Protein AF-A0A356SZH4-F1 (afdb_monomer)

Radius of gyration: 26.18 Å; Cα contacts (8 Å, |Δi|>4): 17; chains: 1; bounding box: 40×57×57 Å

Solvent-acce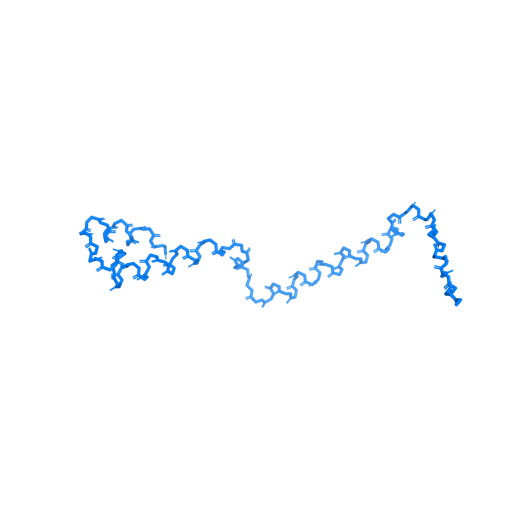ssible surface area (backbone atoms only — not comparable to full-atom values): 5192 Å² total; per-residue (Å²): 138,85,85,80,80,81,77,80,78,75,88,70,89,58,86,60,59,73,63,59,47,49,54,52,51,51,51,52,51,50,50,47,57,63,64,42,72,77,49,89,88,70,88,81,48,69,62,58,54,51,50,50,54,50,46,51,48,34,72,74,60,18,59,95,82,36,78,63,54,72,68,53,51,54,50,49,55,74,68,52,130

Sequence (81 aa):
MARSRKTSKTKGGGRGSKEAIAKRRAARQLNQLFSDGGTRGRGLDGRTEKRRKRLLEELKKGKKGKPLKAIEVLSHTHELP

Foldseek 3Di:
DDDDDPDP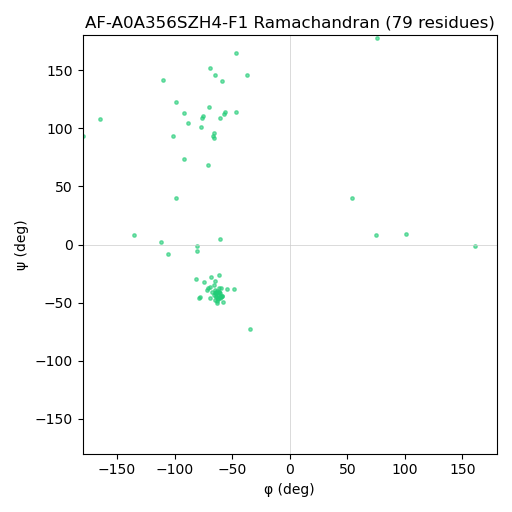PPPPPDPPDPVVVVVVVVVVVVCCVVVCPPDDPDPDCPVVVVLLVVLVCCCVQNDPNDNDDPVSNVVSVVVHD

Structure (mmCIF, N/CA/C/O backbone):
data_AF-A0A356SZH4-F1
#
_entry.id   AF-A0A356SZH4-F1
#
loop_
_atom_site.group_PDB
_atom_site.id
_atom_site.type_symbol
_atom_site.label_atom_id
_atom_site.label_alt_id
_atom_site.label_comp_id
_atom_site.label_asym_id
_atom_site.label_entity_id
_atom_site.label_seq_id
_atom_site.pdbx_PDB_ins_code
_atom_site.Cartn_x
_atom_site.Cartn_y
_atom_site.Cartn_z
_atom_site.occupancy
_atom_site.B_iso_or_equiv
_atom_site.auth_seq_id
_atom_site.auth_comp_id
_atom_site.auth_asym_id
_atom_site.auth_atom_id
_atom_site.pdbx_PDB_model_num
ATOM 1 N N . MET A 1 1 ? 21.837 45.221 -20.600 1.00 41.81 1 MET A N 1
ATOM 2 C CA . MET A 1 1 ? 21.749 44.714 -21.991 1.00 41.81 1 MET A CA 1
ATOM 3 C C . MET A 1 1 ? 21.764 43.183 -21.968 1.00 41.81 1 MET A C 1
ATOM 5 O O . MET A 1 1 ? 22.835 42.592 -21.938 1.00 41.81 1 MET A O 1
ATOM 9 N N . ALA A 1 2 ? 20.603 42.523 -21.894 1.00 47.91 2 ALA A N 1
ATOM 10 C CA . ALA A 1 2 ? 20.522 41.058 -21.863 1.00 47.91 2 ALA A CA 1
ATOM 11 C C . ALA A 1 2 ? 20.374 40.504 -23.292 1.00 47.91 2 ALA A C 1
ATOM 13 O O . ALA A 1 2 ? 19.364 40.739 -23.951 1.00 47.91 2 ALA A O 1
ATOM 14 N N . ARG A 1 3 ? 21.386 39.782 -23.788 1.00 55.03 3 ARG A N 1
ATOM 15 C CA . ARG A 1 3 ? 21.338 39.082 -25.084 1.00 55.03 3 ARG A CA 1
ATOM 16 C C . ARG A 1 3 ? 20.475 37.825 -24.952 1.00 55.03 3 ARG A C 1
ATOM 18 O O . ARG A 1 3 ? 20.888 36.858 -24.313 1.00 55.03 3 ARG A O 1
ATOM 25 N N . SER A 1 4 ? 19.297 37.819 -25.575 1.00 55.53 4 SER A N 1
ATOM 26 C CA . SER A 1 4 ? 18.481 36.611 -25.696 1.00 55.53 4 SER A CA 1
ATOM 27 C C . SER A 1 4 ? 19.15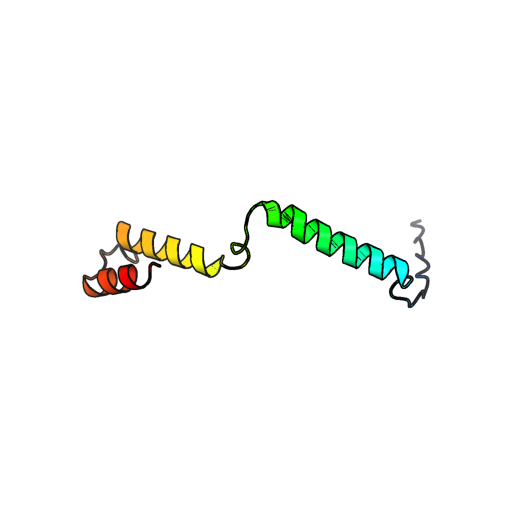0 35.633 -26.670 1.00 55.53 4 SER A C 1
ATOM 29 O O . SER A 1 4 ? 19.374 35.923 -27.845 1.00 55.53 4 SER A O 1
ATOM 31 N N . ARG A 1 5 ? 19.522 34.450 -26.175 1.00 62.81 5 ARG A N 1
ATOM 32 C CA . ARG A 1 5 ? 19.976 33.349 -27.030 1.00 62.81 5 ARG A CA 1
ATOM 33 C C . ARG A 1 5 ? 18.748 32.719 -27.687 1.00 62.81 5 ARG A C 1
ATOM 35 O O . ARG A 1 5 ? 18.035 31.949 -27.052 1.00 62.81 5 ARG A O 1
ATOM 42 N N . LYS A 1 6 ? 18.493 33.059 -28.955 1.00 56.00 6 LYS A N 1
ATOM 43 C CA . LYS A 1 6 ? 17.537 32.342 -29.814 1.00 56.00 6 LYS A CA 1
ATOM 44 C C . LYS A 1 6 ? 18.008 30.893 -29.954 1.00 56.00 6 LYS A C 1
ATOM 46 O O . LYS A 1 6 ? 19.000 30.628 -30.626 1.00 56.00 6 LYS A O 1
ATOM 51 N N . THR A 1 7 ? 17.299 29.958 -29.333 1.00 60.53 7 THR A N 1
ATOM 52 C CA . THR A 1 7 ? 17.458 28.534 -29.625 1.00 60.53 7 THR A CA 1
ATOM 53 C C . THR A 1 7 ? 16.762 28.254 -30.954 1.00 60.53 7 THR A C 1
ATOM 55 O O . THR A 1 7 ? 15.537 28.321 -31.075 1.00 60.53 7 THR A O 1
ATOM 58 N N . SER A 1 8 ? 17.545 27.996 -32.000 1.00 56.97 8 SER A N 1
ATOM 59 C CA . SER A 1 8 ? 17.033 27.505 -33.275 1.00 56.97 8 SER A CA 1
ATOM 60 C C . SER A 1 8 ? 16.471 26.101 -33.056 1.00 56.97 8 SER A C 1
ATOM 62 O O . SER A 1 8 ? 17.186 25.104 -33.042 1.00 56.97 8 SER A O 1
ATOM 64 N N . LYS A 1 9 ? 15.156 26.016 -32.839 1.00 56.84 9 LYS A N 1
ATOM 65 C CA . LYS A 1 9 ? 14.427 24.750 -32.829 1.00 56.84 9 LYS A CA 1
ATOM 66 C C . LYS A 1 9 ? 14.474 24.185 -34.246 1.00 56.84 9 LYS A C 1
ATOM 68 O O . LYS A 1 9 ? 13.652 24.537 -35.091 1.00 56.84 9 LYS A O 1
ATOM 73 N N . THR A 1 10 ? 15.462 23.339 -34.518 1.00 54.91 10 THR A N 1
ATOM 74 C CA . THR A 1 10 ? 15.516 22.535 -35.734 1.00 54.91 10 THR A CA 1
ATOM 75 C C . THR A 1 10 ? 14.235 21.709 -35.802 1.00 54.91 10 THR A C 1
ATOM 77 O O . THR A 1 10 ? 13.963 20.856 -34.956 1.00 54.91 10 THR A O 1
ATOM 80 N N . LYS A 1 11 ? 13.402 21.999 -36.805 1.00 54.16 11 LYS A N 1
ATOM 81 C CA . LYS A 1 11 ? 12.242 21.186 -37.175 1.00 54.16 11 LYS A CA 1
ATOM 82 C C . LYS A 1 11 ? 12.731 19.880 -37.816 1.00 54.16 11 LYS A C 1
ATOM 84 O O . LYS A 1 11 ? 12.562 19.658 -39.004 1.00 54.16 11 LYS A O 1
ATOM 89 N N . GLY A 1 12 ? 13.358 19.019 -37.019 1.00 48.19 12 GLY A N 1
ATOM 90 C CA . GLY A 1 12 ? 13.637 17.627 -37.356 1.00 48.19 12 GLY A CA 1
ATOM 91 C C . GLY A 1 12 ? 12.490 16.759 -36.860 1.00 48.19 12 GLY A C 1
ATOM 92 O O . GLY A 1 12 ? 12.602 16.100 -35.829 1.00 48.19 12 GLY A O 1
ATOM 93 N N . GLY A 1 13 ? 11.350 16.821 -37.548 1.00 54.50 13 GLY A N 1
ATOM 94 C CA . GLY A 1 13 ? 10.234 15.909 -37.320 1.00 54.50 13 GLY A CA 1
ATOM 95 C C . GLY A 1 13 ? 10.650 14.495 -37.705 1.00 54.50 13 GLY A C 1
ATOM 96 O O . GLY A 1 13 ? 10.533 14.098 -38.854 1.00 54.50 13 GLY A O 1
ATOM 97 N N . GLY A 1 14 ? 11.168 13.737 -36.749 1.00 54.22 14 GLY A N 1
ATOM 98 C CA . GLY A 1 14 ? 11.552 12.357 -36.970 1.00 54.22 14 GLY A CA 1
ATOM 99 C C . GLY A 1 14 ? 11.750 11.688 -35.632 1.00 54.22 14 GLY A C 1
ATOM 100 O O . GLY A 1 14 ? 12.728 11.946 -34.933 1.00 54.22 14 GLY A O 1
ATOM 101 N N . ARG A 1 15 ? 10.828 10.796 -35.259 1.00 62.38 15 ARG A N 1
ATOM 102 C CA . ARG A 1 15 ? 11.165 9.708 -34.334 1.00 62.38 15 ARG A CA 1
ATOM 103 C C . ARG A 1 15 ? 12.482 9.145 -34.881 1.00 62.38 15 ARG A C 1
ATOM 105 O O . ARG A 1 15 ? 12.477 8.756 -36.042 1.00 62.38 15 ARG A O 1
ATOM 112 N N . GLY A 1 16 ? 13.587 9.277 -34.131 1.00 67.75 16 GLY A N 1
ATOM 113 C CA . GLY A 1 16 ? 14.953 9.059 -34.651 1.00 67.75 16 GLY A CA 1
ATOM 114 C C . GLY A 1 16 ? 15.106 7.776 -35.478 1.00 67.75 16 GLY A C 1
ATOM 115 O O . GLY A 1 16 ? 14.230 6.923 -35.405 1.00 67.75 16 GLY A O 1
ATOM 116 N N . SER A 1 17 ? 16.193 7.636 -36.248 1.00 76.75 17 SER A N 1
ATOM 117 C CA . SER A 1 17 ? 16.414 6.518 -37.191 1.00 76.75 17 SER A CA 1
ATOM 118 C C . SER A 1 17 ? 15.892 5.160 -36.681 1.00 76.75 17 SER A C 1
ATOM 120 O O . SER A 1 17 ? 15.931 4.878 -35.479 1.00 76.75 17 SER A O 1
ATOM 122 N N . LYS A 1 18 ? 15.397 4.293 -37.582 1.00 81.81 18 LYS A N 1
ATOM 123 C CA . LYS A 1 18 ? 14.820 2.979 -37.212 1.00 81.81 18 LYS A CA 1
ATOM 124 C C . LYS A 1 18 ? 15.733 2.201 -36.254 1.00 81.81 18 LYS A C 1
ATOM 126 O O . LYS A 1 18 ? 15.259 1.638 -35.269 1.00 81.81 18 LYS A O 1
ATOM 131 N N . GLU A 1 19 ? 17.041 2.284 -36.474 1.00 81.31 19 GLU A N 1
ATOM 132 C CA . GLU A 1 19 ? 18.062 1.723 -35.591 1.00 81.31 19 GLU A CA 1
ATOM 133 C C . GLU A 1 19 ? 18.095 2.358 -34.197 1.00 81.31 19 GLU A C 1
ATOM 135 O O . GLU A 1 19 ? 18.161 1.646 -33.200 1.00 81.31 19 GLU A O 1
ATOM 140 N N . ALA A 1 20 ? 18.008 3.684 -34.080 1.00 84.56 20 ALA A N 1
ATOM 141 C CA . ALA A 1 20 ? 17.955 4.364 -32.787 1.00 84.56 20 ALA A CA 1
ATOM 142 C C . ALA A 1 20 ? 16.678 4.017 -32.000 1.00 84.56 20 ALA A C 1
ATOM 144 O O . ALA A 1 20 ? 16.678 3.983 -30.767 1.00 84.56 20 ALA A O 1
ATOM 145 N N . ILE A 1 21 ? 15.562 3.751 -32.684 1.00 82.62 21 ILE A N 1
ATOM 146 C CA . ILE A 1 21 ? 14.345 3.233 -32.043 1.00 82.62 21 ILE A CA 1
ATOM 147 C C . ILE A 1 21 ? 14.562 1.791 -31.573 1.00 82.62 21 ILE A C 1
ATOM 149 O O . ILE A 1 21 ? 14.236 1.489 -30.425 1.00 82.62 21 ILE A O 1
ATOM 153 N N . ALA A 1 22 ? 15.143 0.930 -32.413 1.00 85.56 22 ALA A N 1
ATOM 154 C CA . ALA A 1 22 ? 15.430 -0.462 -32.073 1.00 85.56 22 ALA A CA 1
ATOM 155 C C . ALA A 1 22 ? 16.392 -0.573 -30.879 1.00 85.56 22 ALA A C 1
ATOM 157 O O . ALA A 1 22 ? 16.080 -1.265 -29.913 1.00 85.56 22 ALA A O 1
ATOM 158 N N . LYS A 1 23 ? 17.484 0.203 -30.873 1.00 88.69 23 LYS A N 1
ATOM 159 C CA . LYS A 1 23 ?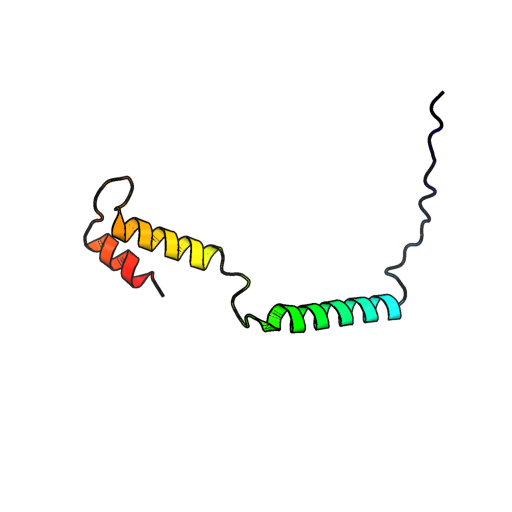 18.442 0.285 -29.757 1.00 88.69 23 LYS A CA 1
ATOM 160 C C . LYS A 1 23 ? 17.768 0.728 -28.459 1.00 88.69 23 LYS A C 1
ATOM 162 O O . LYS A 1 23 ? 17.967 0.112 -27.419 1.00 88.69 23 LYS A O 1
ATOM 167 N N . ARG A 1 24 ? 16.901 1.747 -28.512 1.00 85.50 24 ARG A N 1
ATOM 168 C CA . ARG A 1 24 ? 16.128 2.182 -27.334 1.00 85.50 24 ARG A CA 1
ATOM 169 C C . ARG A 1 24 ? 15.146 1.120 -26.850 1.00 85.50 24 ARG A C 1
ATOM 171 O O . ARG A 1 24 ? 14.976 0.973 -25.645 1.00 85.50 24 ARG A O 1
ATOM 178 N N . ARG A 1 25 ? 14.487 0.399 -27.761 1.00 87.38 25 ARG A N 1
ATOM 179 C CA . ARG A 1 25 ? 13.567 -0.688 -27.403 1.00 87.38 25 ARG A CA 1
ATOM 180 C C . ARG A 1 25 ? 14.323 -1.837 -26.730 1.00 87.38 25 ARG A C 1
ATOM 182 O O . ARG A 1 25 ? 13.912 -2.251 -25.653 1.00 87.38 25 ARG A O 1
ATOM 189 N N . ALA A 1 26 ? 15.438 -2.272 -27.313 1.00 90.00 26 ALA A N 1
ATOM 190 C CA . ALA A 1 26 ? 16.291 -3.320 -26.760 1.00 90.00 26 ALA A CA 1
ATOM 191 C C . ALA A 1 26 ? 16.857 -2.930 -25.385 1.00 90.00 26 ALA A C 1
ATOM 193 O O . ALA A 1 26 ? 16.779 -3.715 -24.448 1.00 90.00 26 ALA A O 1
ATOM 194 N N . ALA A 1 27 ? 17.331 -1.690 -25.225 1.00 88.56 27 ALA A N 1
ATOM 195 C CA . ALA A 1 27 ? 17.814 -1.189 -23.938 1.00 88.56 27 ALA A CA 1
ATOM 196 C C . ALA A 1 27 ? 16.717 -1.196 -22.862 1.00 88.56 27 ALA A C 1
ATOM 198 O O . ALA A 1 27 ? 16.965 -1.596 -21.734 1.00 88.56 27 ALA A 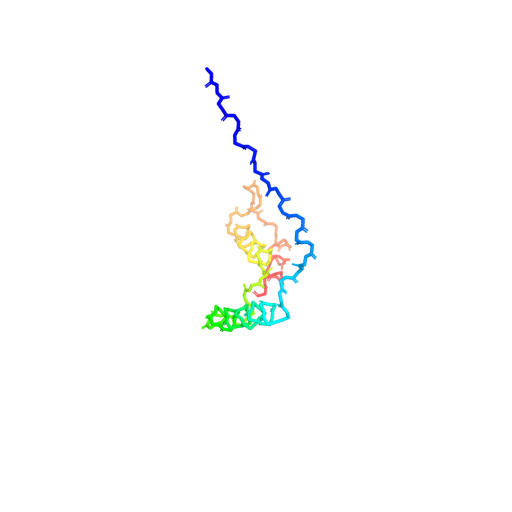O 1
ATOM 199 N N . ARG A 1 28 ? 15.481 -0.804 -23.204 1.00 84.69 28 ARG A N 1
ATOM 200 C CA . ARG A 1 28 ? 14.347 -0.878 -22.266 1.00 84.69 28 ARG A CA 1
ATOM 201 C C . ARG A 1 28 ? 14.017 -2.315 -21.875 1.00 84.69 28 ARG A C 1
ATOM 203 O O . ARG A 1 28 ? 13.762 -2.553 -20.706 1.00 84.69 28 ARG A O 1
ATOM 210 N N . GLN A 1 29 ? 14.032 -3.245 -22.829 1.00 85.00 29 GLN A N 1
ATOM 211 C CA . GLN A 1 29 ? 13.775 -4.662 -22.563 1.00 85.00 29 GLN A CA 1
ATOM 212 C C . GLN A 1 29 ? 14.867 -5.281 -21.689 1.00 85.00 29 GLN A C 1
ATOM 214 O O . GLN A 1 29 ? 14.544 -5.968 -20.729 1.00 85.00 29 GLN A O 1
ATOM 219 N N . LEU A 1 30 ? 16.144 -4.994 -21.955 1.00 84.69 30 LEU A N 1
ATOM 220 C CA . LEU A 1 30 ? 17.236 -5.446 -21.089 1.00 84.69 30 LEU A CA 1
ATOM 221 C C . LEU A 1 30 ? 17.151 -4.819 -19.704 1.00 84.69 30 LEU A C 1
ATOM 223 O O . LEU A 1 30 ? 17.260 -5.531 -18.715 1.00 84.69 30 LEU A O 1
ATOM 227 N N . ASN A 1 31 ? 16.896 -3.515 -19.614 1.00 82.50 31 ASN A N 1
ATOM 228 C CA . ASN A 1 31 ? 16.719 -2.857 -18.325 1.00 82.50 31 ASN A CA 1
ATOM 229 C C . ASN A 1 31 ? 15.532 -3.443 -17.568 1.00 82.50 31 ASN A C 1
ATOM 231 O O . ASN A 1 31 ? 15.628 -3.591 -16.361 1.00 82.50 31 ASN A O 1
ATOM 235 N N . GLN A 1 32 ? 14.449 -3.806 -18.252 1.00 77.12 32 GLN A N 1
ATOM 236 C CA . GLN A 1 32 ? 13.334 -4.510 -17.638 1.00 77.12 32 GLN A CA 1
ATOM 237 C C . GLN A 1 32 ? 13.779 -5.882 -17.124 1.00 77.12 32 GLN A C 1
ATOM 239 O O . GLN A 1 32 ? 13.594 -6.158 -15.954 1.00 77.12 32 GLN A O 1
ATOM 244 N N . LEU A 1 33 ? 14.458 -6.696 -17.934 1.00 78.62 33 LEU A N 1
ATOM 245 C CA . LEU A 1 33 ? 14.941 -8.020 -17.520 1.00 78.62 33 LEU A CA 1
ATOM 246 C C . LEU A 1 33 ? 15.934 -7.967 -16.346 1.00 78.62 33 LEU A C 1
ATOM 248 O O . LEU A 1 33 ? 15.855 -8.795 -15.444 1.00 78.62 33 LEU A O 1
ATOM 252 N N . PHE A 1 34 ? 16.851 -6.996 -16.340 1.00 75.25 34 PHE A N 1
ATOM 253 C CA . PHE A 1 34 ? 17.852 -6.840 -15.281 1.00 75.25 34 PHE A CA 1
ATOM 254 C C . PHE A 1 34 ? 17.316 -6.115 -14.044 1.00 75.25 34 PHE A C 1
ATOM 256 O O . PHE A 1 34 ? 17.764 -6.408 -12.940 1.00 75.25 34 PHE A O 1
ATOM 263 N N . SER A 1 35 ? 16.338 -5.220 -14.198 1.00 64.38 35 SER A N 1
ATOM 264 C CA . SER A 1 35 ? 15.622 -4.633 -13.055 1.00 64.38 35 SER A CA 1
ATOM 265 C C . SER A 1 35 ? 14.639 -5.638 -12.441 1.00 64.38 35 SER A C 1
ATOM 267 O O . SER A 1 35 ? 14.469 -5.657 -11.226 1.00 64.38 35 SER A O 1
ATOM 269 N N . ASP A 1 36 ? 14.050 -6.524 -13.253 1.00 56.94 36 ASP A N 1
ATOM 270 C CA . ASP A 1 36 ? 13.134 -7.593 -12.826 1.00 56.94 36 ASP A CA 1
ATOM 271 C C . ASP A 1 36 ? 13.872 -8.832 -12.282 1.00 56.94 36 ASP A C 1
ATOM 273 O O . ASP A 1 36 ? 13.233 -9.756 -11.768 1.00 56.94 36 ASP A O 1
ATOM 277 N N . GLY A 1 37 ? 15.214 -8.826 -12.284 1.00 52.72 37 GLY A N 1
ATOM 278 C CA . GLY A 1 37 ? 16.078 -9.799 -11.599 1.00 52.72 37 GLY A CA 1
ATOM 279 C C . GLY A 1 37 ? 15.904 -9.848 -10.073 1.00 52.72 37 GLY A C 1
ATOM 280 O O . GLY A 1 37 ? 16.618 -10.582 -9.398 1.00 52.72 37 GLY A O 1
ATOM 281 N N . GLY A 1 38 ? 14.944 -9.097 -9.526 1.00 52.16 38 GLY A N 1
ATOM 282 C CA . GLY A 1 38 ? 14.587 -9.116 -8.116 1.00 52.16 38 GLY A CA 1
ATOM 283 C C . GLY A 1 38 ? 13.096 -9.144 -7.803 1.00 52.16 38 GLY A C 1
ATOM 284 O O . GLY A 1 38 ? 12.791 -8.966 -6.634 1.00 52.16 38 GLY A O 1
ATOM 285 N N . THR A 1 39 ? 12.160 -9.311 -8.754 1.00 50.94 39 THR A N 1
ATOM 286 C CA . THR A 1 39 ? 10.736 -9.608 -8.445 1.00 50.94 39 THR A CA 1
ATOM 287 C C . THR A 1 39 ? 9.875 -9.763 -9.703 1.00 50.94 39 THR A C 1
ATOM 289 O O . THR A 1 39 ? 9.229 -8.830 -10.177 1.00 50.94 39 THR A O 1
ATOM 292 N N . ARG A 1 40 ? 9.728 -11.003 -10.177 1.00 51.28 40 ARG A N 1
ATOM 293 C CA . ARG A 1 40 ? 8.512 -11.390 -10.905 1.00 51.28 40 ARG A CA 1
ATOM 294 C C . ARG A 1 40 ? 7.311 -11.120 -9.981 1.00 51.28 40 ARG A C 1
ATOM 296 O O . ARG A 1 40 ? 7.181 -11.771 -8.951 1.00 51.28 40 ARG A O 1
ATOM 303 N N . GLY A 1 41 ? 6.466 -10.143 -10.321 1.00 49.94 41 GLY A N 1
ATOM 304 C CA . GLY A 1 41 ? 5.119 -9.993 -9.747 1.00 49.94 41 GLY A CA 1
ATOM 305 C C . GLY A 1 41 ? 4.897 -8.952 -8.641 1.00 49.94 41 GLY A C 1
ATOM 306 O O . GLY A 1 41 ? 3.812 -8.934 -8.073 1.00 49.94 41 GLY A O 1
ATOM 307 N N . ARG A 1 42 ? 5.859 -8.072 -8.323 1.00 53.41 42 ARG A N 1
ATOM 308 C CA . ARG A 1 42 ? 5.730 -7.126 -7.184 1.00 53.41 42 ARG A CA 1
ATOM 309 C C . ARG A 1 42 ? 5.593 -5.648 -7.559 1.00 53.41 42 ARG A C 1
ATOM 311 O O . ARG A 1 42 ? 5.505 -4.787 -6.689 1.00 53.41 42 ARG A O 1
ATOM 318 N N . GLY A 1 43 ? 5.549 -5.342 -8.850 1.00 54.03 43 GLY A N 1
ATOM 319 C CA . GLY A 1 43 ? 5.297 -3.999 -9.358 1.00 54.03 43 GLY A CA 1
ATOM 320 C C . GLY A 1 43 ? 3.855 -3.876 -9.819 1.00 54.03 43 GLY A C 1
ATOM 321 O O . GLY A 1 43 ? 3.572 -4.252 -10.946 1.00 54.03 43 GLY A O 1
ATOM 322 N N . LEU A 1 44 ? 2.977 -3.405 -8.927 1.00 54.09 44 LEU A N 1
ATOM 323 C CA . LEU A 1 44 ? 1.732 -2.642 -9.169 1.00 54.09 44 LEU A CA 1
ATOM 324 C C . LEU A 1 44 ? 0.780 -2.690 -7.964 1.00 54.09 44 LEU A C 1
ATOM 326 O O . LEU A 1 44 ? -0.248 -2.016 -7.988 1.00 54.09 44 LEU A O 1
ATOM 330 N N . ASP A 1 45 ? 1.123 -3.400 -6.884 1.00 57.62 45 ASP A N 1
ATOM 331 C CA . ASP A 1 45 ? 0.185 -3.586 -5.782 1.00 57.62 45 ASP A CA 1
ATOM 332 C C . ASP A 1 45 ? 0.387 -2.652 -4.581 1.00 57.62 45 ASP A C 1
ATOM 334 O O . ASP A 1 45 ? 0.234 -3.009 -3.415 1.00 57.62 45 ASP A O 1
ATOM 338 N N . GLY A 1 46 ? 0.698 -1.384 -4.861 1.00 61.72 46 GLY A N 1
ATOM 339 C CA . GLY A 1 46 ? 0.758 -0.353 -3.821 1.00 61.72 46 GLY A CA 1
ATOM 340 C C . GLY A 1 46 ? -0.593 -0.147 -3.120 1.00 61.72 46 GLY A C 1
ATOM 341 O O . GLY A 1 46 ? -0.633 0.255 -1.960 1.00 61.72 46 GLY A O 1
ATOM 342 N N . ARG A 1 47 ? -1.710 -0.451 -3.798 1.00 68.06 47 ARG A 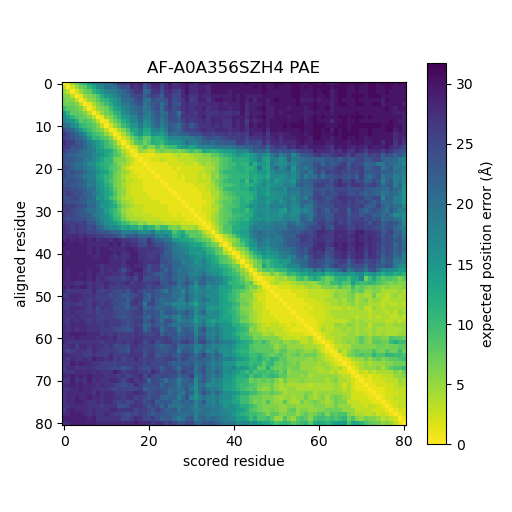N 1
ATOM 343 C CA . ARG A 1 47 ? -3.060 -0.453 -3.205 1.00 68.06 47 ARG A CA 1
ATOM 344 C C . ARG A 1 47 ? -3.289 -1.713 -2.368 1.00 68.06 47 ARG A C 1
ATOM 346 O O . ARG A 1 47 ? -3.717 -1.568 -1.224 1.00 68.06 47 ARG A O 1
ATOM 353 N N . THR A 1 48 ? -2.897 -2.868 -2.904 1.00 70.81 48 THR A N 1
ATOM 354 C CA . THR A 1 48 ? -2.666 -4.164 -2.249 1.00 70.81 48 THR A CA 1
ATOM 355 C C . THR A 1 48 ? -2.112 -4.062 -0.839 1.00 70.81 48 THR A C 1
ATOM 357 O O . THR A 1 48 ? -2.775 -4.246 0.189 1.00 70.81 48 THR A O 1
ATOM 360 N N . GLU A 1 49 ? -0.842 -3.687 -0.810 1.00 73.75 49 GLU A N 1
ATOM 361 C CA . GLU A 1 49 ? -0.034 -3.652 0.394 1.00 73.75 49 GLU A CA 1
ATOM 362 C C . GLU A 1 49 ? -0.490 -2.546 1.348 1.00 73.75 49 GLU A C 1
ATOM 364 O O . GLU A 1 49 ? -0.497 -2.740 2.564 1.00 73.75 49 GLU A O 1
ATOM 369 N N . LYS A 1 50 ? -0.926 -1.392 0.824 1.00 81.56 50 LYS A N 1
ATOM 370 C CA . LYS A 1 50 ? -1.454 -0.299 1.653 1.00 81.56 50 LYS A CA 1
ATOM 371 C C . LYS A 1 50 ? -2.774 -0.685 2.316 1.00 81.56 50 LYS A C 1
ATOM 373 O O . LYS A 1 50 ? -2.963 -0.380 3.494 1.00 81.56 50 LYS A O 1
ATOM 378 N N . ARG A 1 51 ? -3.668 -1.379 1.599 1.00 82.19 51 ARG A N 1
ATOM 379 C CA . ARG A 1 51 ? -4.907 -1.934 2.162 1.00 82.19 51 ARG A CA 1
ATOM 380 C C . ARG A 1 51 ? -4.583 -2.964 3.237 1.00 82.19 51 ARG A C 1
ATOM 382 O O . ARG A 1 51 ? -5.121 -2.840 4.330 1.00 82.19 51 ARG A O 1
ATOM 389 N N . A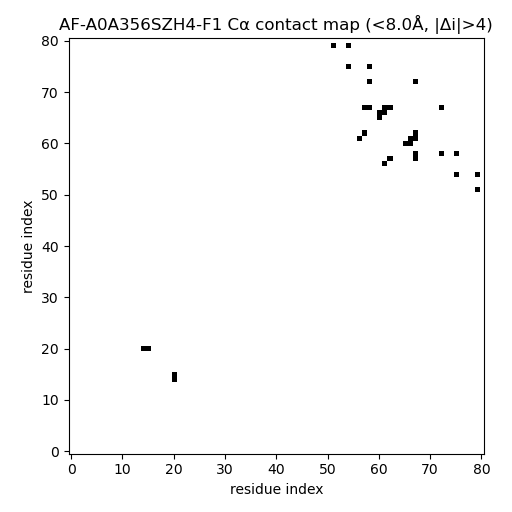RG A 1 52 ? -3.662 -3.894 2.968 1.00 82.19 52 ARG A N 1
ATOM 390 C CA . ARG A 1 52 ? -3.225 -4.923 3.925 1.00 82.19 52 ARG A CA 1
ATOM 391 C C . ARG A 1 52 ? -2.671 -4.311 5.213 1.00 82.19 52 ARG A C 1
ATOM 393 O O . ARG A 1 52 ? -3.112 -4.659 6.302 1.00 82.19 52 ARG A O 1
ATOM 400 N N . LYS A 1 53 ? -1.757 -3.341 5.093 1.00 84.75 53 LYS A N 1
ATOM 401 C CA . LYS A 1 53 ? -1.188 -2.608 6.238 1.00 84.75 53 LYS A CA 1
ATOM 402 C C . LYS A 1 53 ? -2.270 -1.894 7.046 1.00 84.75 53 LYS A C 1
ATOM 404 O O . LYS A 1 53 ? -2.271 -1.987 8.266 1.00 84.75 53 LYS A O 1
ATOM 409 N N . ARG A 1 54 ? -3.215 -1.225 6.376 1.00 85.69 54 ARG A N 1
ATOM 410 C CA . ARG A 1 54 ? -4.345 -0.562 7.041 1.00 85.69 54 ARG A CA 1
ATOM 411 C C . ARG A 1 54 ? -5.240 -1.558 7.783 1.00 85.69 54 ARG A C 1
ATOM 413 O O . ARG A 1 54 ? -5.575 -1.293 8.928 1.00 85.69 54 ARG A O 1
ATOM 420 N N . LEU A 1 55 ? -5.598 -2.685 7.165 1.00 85.50 55 LEU A N 1
ATOM 421 C CA . LEU A 1 55 ? -6.428 -3.717 7.801 1.00 85.50 55 LEU A CA 1
ATOM 422 C C . LEU A 1 55 ? -5.747 -4.298 9.049 1.00 85.50 55 LEU A C 1
ATOM 424 O O . LEU A 1 55 ? -6.397 -4.459 10.076 1.00 85.50 55 LEU A O 1
ATOM 428 N N . LEU A 1 56 ? -4.433 -4.538 8.993 1.00 85.62 56 LEU A N 1
ATOM 429 C CA . LEU A 1 56 ? -3.654 -5.001 10.148 1.00 85.62 56 LEU A CA 1
ATOM 430 C C . LEU A 1 56 ? -3.592 -3.967 11.279 1.00 85.62 56 LEU A C 1
ATOM 432 O O . LEU A 1 56 ? -3.713 -4.328 12.448 1.00 85.62 56 LEU A O 1
ATOM 436 N N . GLU A 1 57 ? -3.403 -2.688 10.953 1.00 86.38 57 GLU A N 1
ATOM 437 C CA . GLU A 1 57 ? -3.431 -1.611 11.949 1.00 86.38 57 GLU A CA 1
ATOM 438 C C . GLU A 1 57 ? -4.816 -1.473 12.587 1.00 86.38 57 GLU A C 1
ATOM 440 O O . GLU A 1 57 ? -4.915 -1.327 13.805 1.00 86.38 57 GLU A O 1
ATOM 445 N N . GLU A 1 58 ? -5.880 -1.577 11.786 1.00 85.88 58 GLU A N 1
ATOM 446 C CA . GLU A 1 58 ? -7.255 -1.563 12.282 1.00 85.88 58 GLU A CA 1
ATOM 447 C C . GLU A 1 58 ? -7.508 -2.754 13.215 1.00 85.88 58 GLU A C 1
ATOM 449 O O . GLU A 1 58 ? -8.026 -2.541 14.304 1.00 85.88 58 GLU A O 1
ATOM 454 N N . LEU A 1 59 ? -7.069 -3.971 12.873 1.00 85.00 59 LEU A N 1
ATOM 455 C CA . LEU A 1 59 ? -7.194 -5.150 13.746 1.00 85.00 59 LEU A CA 1
ATOM 456 C C . LEU A 1 59 ? -6.478 -4.983 15.094 1.00 85.00 59 LEU A C 1
ATOM 458 O O . LEU A 1 59 ? -6.985 -5.437 16.116 1.00 85.00 59 LEU A O 1
ATOM 462 N N . LYS A 1 60 ? -5.312 -4.326 15.111 1.00 84.00 60 LYS A N 1
ATOM 463 C CA . LYS A 1 60 ? -4.522 -4.126 16.337 1.00 84.00 60 LYS A CA 1
ATOM 464 C C . LYS A 1 60 ? -5.046 -2.996 17.220 1.00 84.00 60 LYS A C 1
ATOM 466 O O . LYS A 1 60 ? -5.087 -3.143 18.436 1.00 84.00 60 LYS A O 1
ATOM 471 N N . LYS A 1 61 ? -5.365 -1.844 16.626 1.00 84.75 61 LYS A N 1
ATOM 472 C CA . LYS A 1 61 ? -5.672 -0.596 17.356 1.00 84.75 61 LYS A CA 1
ATOM 473 C C . LYS A 1 61 ? -7.158 -0.253 17.362 1.00 84.75 61 LYS A C 1
ATOM 475 O O . LYS A 1 61 ? -7.575 0.678 18.049 1.00 84.75 61 LYS A O 1
ATOM 480 N N . GLY A 1 62 ? -7.954 -0.983 16.592 1.00 79.69 62 GLY A N 1
ATOM 481 C CA . GLY A 1 62 ? -9.338 -0.648 16.330 1.00 79.69 62 GLY A CA 1
ATOM 482 C C . GLY A 1 62 ? -9.489 0.497 15.326 1.00 79.69 62 GLY A C 1
ATOM 483 O O . GLY A 1 62 ? -8.526 1.098 14.838 1.00 79.69 62 GLY A O 1
ATOM 484 N N . LYS A 1 63 ? -10.740 0.820 15.002 1.00 79.88 63 LYS A N 1
ATOM 485 C CA . LYS A 1 63 ? -11.080 1.856 14.025 1.00 79.88 63 LYS A CA 1
ATOM 486 C C . LYS A 1 63 ? -11.434 3.147 14.756 1.00 79.88 63 LYS A C 1
ATOM 488 O O . LYS A 1 63 ? -12.353 3.177 15.569 1.00 79.88 63 LYS A O 1
ATOM 493 N N . LYS A 1 64 ? -10.717 4.236 14.450 1.00 78.31 64 LYS A N 1
ATOM 494 C CA . LYS A 1 64 ? -10.920 5.566 15.068 1.00 78.31 64 LYS A CA 1
ATOM 495 C C . LYS A 1 64 ? -10.858 5.543 16.610 1.00 78.31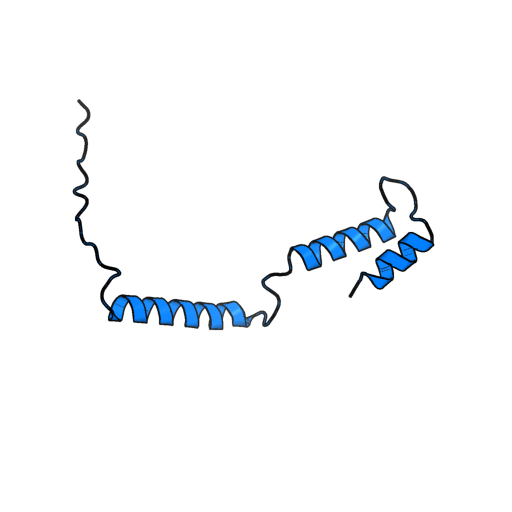 64 LYS A C 1
ATOM 497 O O . LYS A 1 64 ? -11.662 6.195 17.268 1.00 78.31 64 LYS A O 1
ATOM 502 N N . GLY A 1 65 ? -9.933 4.768 17.181 1.00 75.56 65 GLY A N 1
ATOM 503 C CA . GLY A 1 65 ? -9.738 4.686 18.636 1.00 75.56 65 GLY A CA 1
ATOM 504 C C . GLY A 1 65 ? -10.803 3.880 19.387 1.00 75.56 65 GLY A C 1
ATOM 505 O O . GLY A 1 65 ? -10.805 3.884 20.613 1.00 75.56 65 GLY A O 1
ATOM 506 N N . LYS A 1 66 ? -11.702 3.188 18.674 1.00 80.19 66 LYS A N 1
ATOM 507 C CA . LYS A 1 66 ? -12.648 2.232 19.259 1.00 80.19 66 LYS A CA 1
ATOM 508 C C . LYS A 1 66 ? -12.268 0.807 18.858 1.00 80.19 66 LYS A C 1
ATOM 510 O O . LYS A 1 66 ? -11.889 0.608 17.700 1.00 80.19 66 LYS A O 1
ATOM 515 N N . PRO A 1 67 ? -12.401 -0.179 19.763 1.00 82.50 67 PRO A N 1
ATOM 516 C CA . PRO A 1 67 ? -12.194 -1.579 19.414 1.00 82.50 67 PRO A CA 1
ATOM 517 C C . PRO A 1 67 ? -13.155 -1.990 18.288 1.00 82.50 67 PRO A C 1
ATOM 519 O O . PRO A 1 67 ? -14.304 -1.543 18.248 1.00 82.50 67 PRO A O 1
ATOM 522 N N . LEU A 1 68 ? -12.665 -2.806 17.351 1.00 83.06 68 LEU A N 1
ATOM 523 C CA . LEU A 1 68 ? -13.472 -3.332 16.247 1.00 83.06 68 LEU A CA 1
ATOM 524 C C . LEU A 1 68 ? -14.576 -4.245 16.779 1.00 83.06 68 LEU A C 1
ATOM 526 O O . LEU A 1 68 ? -14.381 -4.989 17.742 1.00 83.06 68 LEU A O 1
ATOM 530 N N . LYS A 1 69 ? -15.728 -4.234 16.107 1.00 86.56 69 LYS A N 1
ATOM 531 C CA . LYS A 1 69 ? -16.776 -5.226 16.373 1.00 86.56 69 LYS A CA 1
ATOM 532 C C . LYS A 1 69 ? -16.314 -6.605 15.897 1.00 86.56 69 LYS A C 1
ATOM 534 O O . LYS A 1 69 ? -15.588 -6.705 14.913 1.00 86.56 69 LYS A O 1
ATOM 539 N N . ALA A 1 70 ? -16.808 -7.676 16.521 1.00 79.56 70 ALA A N 1
ATOM 540 C CA . ALA A 1 70 ? -16.456 -9.052 16.144 1.00 79.56 70 ALA A CA 1
ATOM 541 C C . ALA A 1 70 ? -16.702 -9.354 14.649 1.00 79.56 70 ALA A C 1
ATOM 543 O O . ALA A 1 70 ? -15.876 -9.983 13.997 1.00 79.56 70 ALA A O 1
ATOM 544 N N . ILE A 1 71 ? -17.793 -8.825 14.082 1.00 82.88 71 ILE A N 1
ATOM 545 C CA . ILE A 1 71 ? -18.103 -8.938 12.646 1.00 82.88 71 ILE A CA 1
ATOM 546 C C . ILE A 1 71 ? -17.045 -8.238 11.782 1.00 82.88 71 ILE A C 1
ATOM 548 O O . ILE A 1 71 ? -16.654 -8.753 10.740 1.00 82.88 71 ILE A O 1
ATOM 552 N N . GLU A 1 72 ? -16.556 -7.077 12.216 1.00 79.56 72 GLU A N 1
ATOM 553 C CA . GLU A 1 72 ? -15.535 -6.332 11.479 1.00 79.56 72 GLU A CA 1
ATOM 554 C C . GLU A 1 72 ? -14.182 -7.052 11.558 1.00 79.56 72 GLU A C 1
ATOM 556 O O . GLU A 1 72 ? -13.486 -7.144 10.559 1.00 79.56 72 GLU A O 1
ATOM 561 N N . VAL A 1 73 ? -13.843 -7.665 12.695 1.00 82.38 73 VAL A N 1
ATOM 562 C CA . VAL A 1 73 ? -12.645 -8.517 12.818 1.00 82.38 73 VAL A CA 1
ATOM 563 C C . VAL A 1 73 ? -12.695 -9.696 11.838 1.00 82.38 73 VAL A C 1
ATOM 565 O O . VAL A 1 73 ? -11.715 -9.964 11.140 1.00 82.38 73 VAL A O 1
ATOM 568 N N . LEU A 1 74 ? -13.838 -10.379 11.740 1.00 83.19 74 LEU A N 1
ATOM 569 C CA . LEU A 1 74 ? -14.028 -11.486 10.795 1.00 83.19 74 LEU A CA 1
ATOM 570 C C . LEU A 1 74 ? -13.944 -11.018 9.332 1.00 83.19 74 LEU A C 1
ATOM 572 O O . LEU A 1 74 ? -13.296 -11.664 8.513 1.00 83.19 74 LEU A O 1
ATOM 576 N N . SER A 1 75 ? -14.523 -9.860 9.008 1.00 81.12 75 SER A N 1
ATOM 577 C CA . SER A 1 75 ? -14.423 -9.264 7.669 1.00 81.12 75 SER A CA 1
ATOM 578 C C . SER A 1 75 ? -12.977 -8.915 7.310 1.00 81.12 75 SER A C 1
ATOM 580 O O . SER A 1 75 ? -12.492 -9.275 6.240 1.00 81.12 75 SER A O 1
ATOM 582 N N . HIS A 1 76 ? -12.257 -8.244 8.210 1.00 80.56 76 HIS A N 1
ATOM 583 C CA . HIS A 1 76 ? -10.878 -7.812 7.978 1.00 80.56 76 HIS A CA 1
ATOM 584 C C . HIS A 1 76 ? -9.915 -8.987 7.841 1.00 80.56 76 HIS A C 1
ATOM 586 O O . HIS A 1 76 ? -8.975 -8.902 7.059 1.00 80.56 76 HIS A O 1
ATOM 592 N N . THR A 1 77 ? -10.139 -10.075 8.580 1.00 78.81 77 THR A N 1
ATOM 593 C CA . THR A 1 77 ? -9.323 -11.296 8.481 1.00 78.81 77 THR A CA 1
ATOM 594 C C . THR A 1 77 ? -9.571 -12.055 7.183 1.00 78.81 77 THR A C 1
ATOM 596 O O . THR A 1 77 ? -8.610 -12.496 6.564 1.00 78.81 77 THR A O 1
ATOM 599 N N . HIS A 1 78 ? -10.817 -12.131 6.709 1.00 81.56 78 HIS A N 1
ATOM 600 C CA . HIS A 1 78 ? -11.130 -12.717 5.402 1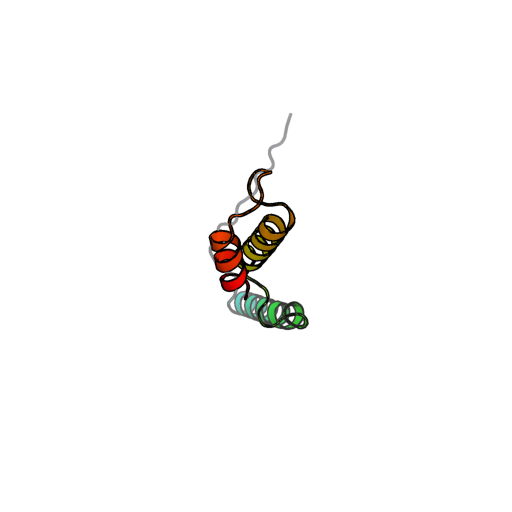.00 81.56 78 HIS A CA 1
ATOM 601 C C . HIS A 1 78 ? -10.602 -11.863 4.228 1.00 81.56 78 HIS A C 1
ATOM 603 O O . HIS A 1 78 ? -10.312 -12.376 3.149 1.00 81.56 78 HIS A O 1
ATOM 609 N N . GLU A 1 79 ? -10.471 -10.548 4.414 1.00 77.50 79 GLU A N 1
ATOM 610 C CA . GLU A 1 79 ? -9.900 -9.630 3.419 1.00 77.50 79 GLU A CA 1
ATOM 611 C C . GLU A 1 79 ? -8.362 -9.605 3.385 1.00 77.50 79 GLU A C 1
ATOM 613 O O . GLU A 1 79 ? -7.787 -8.927 2.528 1.00 77.50 79 GLU A O 1
ATOM 618 N N . LEU A 1 80 ? -7.687 -10.296 4.308 1.00 73.38 80 LEU A N 1
ATOM 619 C CA . LEU A 1 80 ? -6.236 -10.460 4.302 1.00 73.38 80 LEU A CA 1
ATOM 620 C C . LEU A 1 80 ? -5.867 -11.705 3.471 1.00 73.38 80 LEU A C 1
ATOM 622 O O . LEU A 1 80 ? -6.047 -12.814 3.968 1.00 73.38 80 LEU A O 1
ATOM 626 N N . PRO A 1 81 ? -5.345 -11.552 2.236 1.00 61.78 81 PRO A N 1
ATOM 627 C CA . PRO A 1 81 ? -4.702 -12.651 1.523 1.00 61.78 81 PRO A CA 1
ATOM 628 C C . PRO A 1 81 ? -3.331 -13.016 2.123 1.00 61.78 81 PRO A C 1
ATOM 630 O O . PRO A 1 81 ? -2.678 -12.171 2.805 1.00 61.78 81 PRO A O 1
#

Secondary structure (DSSP, 8-state):
-----------------HHHHHHHHHHHHHHHHHHGGG-TT-SS-HHHHHHHHHHHHHHHH-BTTBPPPHHHHHHHHHT--

Nearest PDB structures (foldseek):
  7nsj-assembly1_Ak  TM=4.105E-01  e=6.590E+00  Sus scrofa

pLDDT: mean 72.39, std 13.48, range [41.81, 90.0]

Mean predicted aligned error: 17.14 Å